Protein 1P9G (pdb70)

Radius of gyration: 7.95 Å; Cα contacts (8 Å, |Δi|>4): 95; chains: 1; bounding box: 13×20×17 Å

Foldseek 3Di:
DQLVVPPDRDDPQWFAFPVGDIDHDCCQQPDVTGDHPNND

Solvent-accessible surface area: 2610 Å² total

Secondary structure (DSSP, 8-state):
-GGGGTT--S-TT-EEETTS-EE-SHHHHSTTTEEE-TT-

Nearest PDB structures (foldseek):
  1p9g-assembly1_A  TM=1.026E+00  e=7.147E-08  Eucommia ulmoides
  1p9z-assembly1_A  TM=8.976E-01  e=8.329E-07  Eucommia ulmoides
  1enm-assembly1_A  TM=8.347E-01  e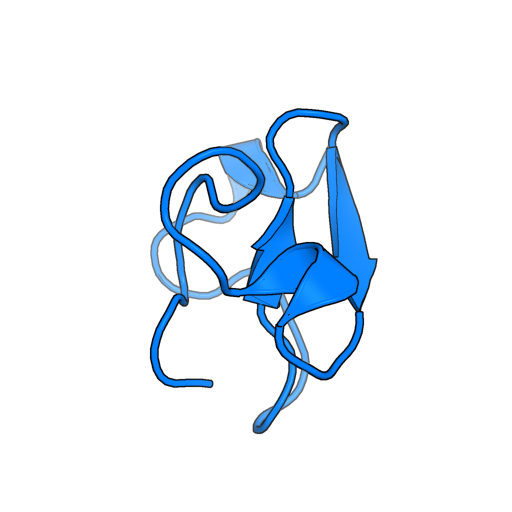=2.204E-02  Urtica dioica
  1ehh-assembly1_A  TM=8.305E-01  e=3.162E-02  Urtica dioica
  1iqb-assembly1_B  TM=8.312E-01  e=1.160E-01  Urtica dioica

CATH classification: 3.30.60.10

Sequence (40 aa):
TCASRCPRPCNAGLCCSIYGYCGSGAAYCGAAGGNCRCQCRG

Structure (mmCIF, N/CA/C/O backbone):
data_1P9G
#
_entry.id   1P9G
#
_cell.length_a   19.011
_cell.length_b   23.178
_cell.length_c   30.720
_cell.angle_alpha   90.00
_cell.angle_beta   98.56
_cell.angle_gamma   90.00
#
_symmetry.space_group_name_H-M   'P 1 21 1'
#
loop_
_entity.id
_entity.type
_entity.pdbx_description
1 polymer 'EAFP 2'
2 non-polymer 'ACETATE ION'
3 water water
#
loop_
_atom_site.group_PDB
_atom_site.id
_atom_site.type_symbol
_atom_site.label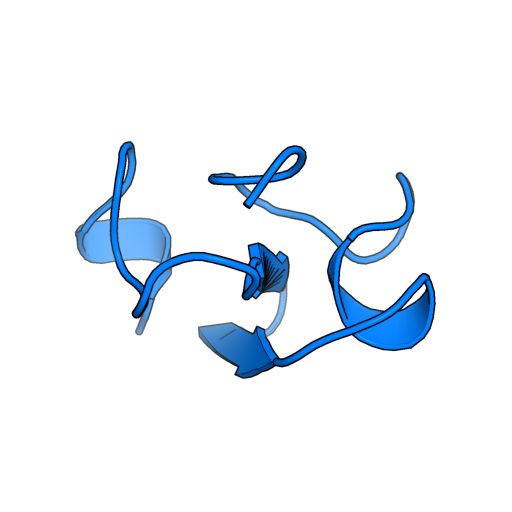_atom_id
_atom_site.label_alt_id
_atom_site.label_comp_id
_atom_site.label_asym_id
_atom_site.label_entity_id
_atom_site.label_seq_id
_atom_site.pdbx_PDB_ins_code
_atom_site.Cartn_x
_atom_site.Cartn_y
_atom_site.Cartn_z
_atom_site.occupancy
_atom_site.B_iso_or_equiv
_atom_site.auth_seq_id
_atom_site.auth_comp_id
_atom_site.auth_asym_id
_atom_site.auth_atom_id
_atom_site.pdbx_PDB_model_num
ATOM 15 N N . THR A 1 2 ? 1.653 -4.490 -11.817 1.00 5.53 2 THR A N 1
ATOM 16 C CA . THR A 1 2 ? 0.708 -5.416 -12.414 1.00 6.25 2 THR A CA 1
ATOM 17 C C . THR A 1 2 ? -0.493 -5.647 -11.514 1.00 5.04 2 THR A C 1
ATOM 18 O O . THR A 1 2 ? -1.083 -6.723 -11.507 1.00 6.57 2 THR A O 1
ATOM 29 N N . CYS A 1 3 ? -0.904 -4.627 -10.746 1.00 3.94 3 CYS A N 1
ATOM 30 C CA . CYS A 1 3 ? -1.913 -4.859 -9.726 1.00 3.64 3 CYS A CA 1
ATOM 31 C C . CYS A 1 3 ? -3.233 -5.377 -10.304 1.00 3.28 3 CYS A C 1
ATOM 32 O O . CYS A 1 3 ? -3.929 -6.127 -9.620 1.00 4.10 3 CYS A O 1
ATOM 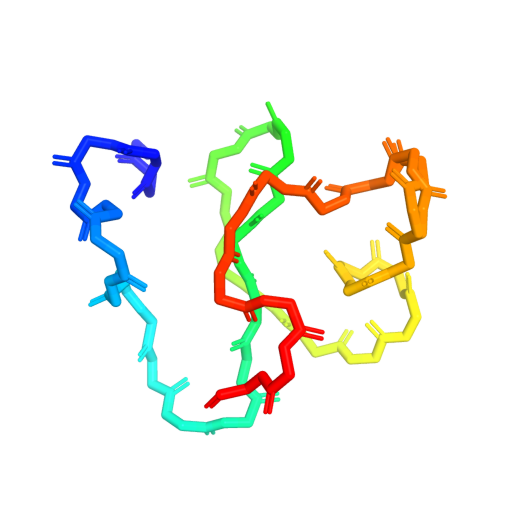39 N N . ALA A 1 4 ? -3.615 -4.960 -11.512 1.00 3.64 4 ALA A N 1
ATOM 40 C CA . ALA A 1 4 ? -4.912 -5.361 -12.023 1.00 4.07 4 ALA A CA 1
ATOM 41 C C . ALA A 1 4 ? -5.067 -6.874 -12.114 1.00 3.91 4 ALA A C 1
ATOM 42 O O . ALA A 1 4 ? -6.171 -7.391 -12.032 1.00 4.89 4 ALA A O 1
ATOM 49 N N . SER A 1 5 ? -3.955 -7.582 -12.319 1.00 4.23 5 SER A N 1
ATOM 50 C CA . SER A 1 5 ? -3.981 -9.027 -12.430 1.00 5.13 5 SER A CA 1
ATOM 51 C C . SER A 1 5 ? -4.469 -9.707 -11.162 1.00 4.95 5 SER A C 1
ATOM 52 O O . SER A 1 5 ? -4.846 -10.874 -11.226 1.00 8.20 5 SER A O 1
ATOM 65 N N . ARG A 1 6 ? -4.421 -9.017 -10.027 1.00 4.00 6 ARG A N 1
ATOM 66 C CA . ARG A 1 6 ? -4.829 -9.512 -8.745 1.00 4.14 6 ARG A CA 1
ATOM 67 C C . ARG A 1 6 ? -6.146 -8.943 -8.234 1.00 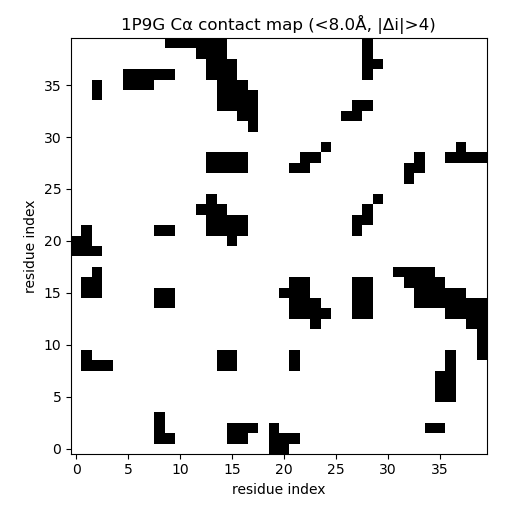3.82 6 ARG A C 1
ATOM 68 O O . ARG A 1 6 ? -6.562 -9.221 -7.124 1.00 5.17 6 ARG A O 1
ATOM 89 N N . CYS A 1 7 ? -6.824 -8.150 -9.074 1.00 3.89 7 CYS A N 1
ATOM 90 C CA . CYS A 1 7 ? -8.182 -7.731 -8.738 1.00 4.00 7 CYS A CA 1
ATOM 91 C C . CYS A 1 7 ? -8.991 -9.013 -8.487 1.00 4.46 7 CYS A C 1
ATOM 92 O O . CYS A 1 7 ? -8.804 -10.001 -9.202 1.00 5.40 7 CYS A O 1
ATOM 99 N N . PRO A 1 8 ? -9.871 -9.025 -7.474 1.00 4.93 8 PRO A N 1
ATOM 100 C CA . PRO A 1 8 ? -10.419 -7.843 -6.789 1.00 5.59 8 PRO A CA 1
ATOM 101 C C . PRO A 1 8 ? -9.667 -7.298 -5.599 1.00 5.39 8 PRO A C 1
ATOM 102 O O . PRO A 1 8 ? -10.092 -6.262 -5.087 1.00 8.07 8 PRO A O 1
ATOM 113 N N . ARG A 1 9 ? -8.561 -7.874 -5.143 1.00 4.52 9 ARG A N 1
ATOM 114 C CA . ARG A 1 9 ? -7.877 -7.331 -3.989 1.00 4.56 9 ARG A CA 1
ATOM 115 C C . ARG A 1 9 ? -6.367 -7.445 -4.141 1.00 4.21 9 ARG A C 1
ATOM 116 O O . ARG A 1 9 ? -5.728 -8.309 -3.548 1.00 6.27 9 ARG A O 1
ATOM 155 N N . PRO A 1 10 ? -5.757 -6.515 -4.896 1.00 3.92 10 PRO A N 1
ATOM 156 C CA . PRO A 1 10 ? -4.320 -6.595 -5.130 1.00 4.50 10 PRO A CA 1
ATOM 157 C C . PRO A 1 10 ? -3.431 -5.980 -4.052 1.00 4.12 10 PRO A C 1
ATOM 158 O O . PRO A 1 10 ? -2.216 -6.205 -4.138 1.00 5.96 10 PRO A O 1
ATOM 178 N N . CYS A 1 11 ? -3.986 -5.179 -3.167 1.00 3.49 11 CYS A N 1
ATOM 179 C CA . CYS A 1 11 ? -3.171 -4.290 -2.362 1.00 3.57 11 CYS A CA 1
ATOM 180 C C . CYS A 1 11 ? -3.410 -4.497 -0.866 1.00 3.33 11 CYS A C 1
ATOM 181 O O . CYS A 1 11 ? -4.421 -5.061 -0.445 1.00 4.16 11 CYS A O 1
ATOM 188 N N . ASN A 1 12 ? -2.507 -3.950 -0.056 1.00 3.64 12 ASN A N 1
ATOM 189 C CA . ASN A 1 12 ? -2.762 -3.863 1.373 1.00 3.47 12 ASN A CA 1
ATOM 190 C C . ASN A 1 12 ? -4.045 -3.030 1.601 1.00 3.65 12 ASN A C 1
ATOM 191 O O . ASN A 1 12 ? -4.449 -2.216 0.814 1.00 4.01 12 ASN A O 1
ATOM 202 N N . ALA A 1 13 ? -4.653 -3.275 2.762 1.00 5.22 13 ALA A N 1
ATOM 203 C CA . ALA A 1 13 ? -5.892 -2.582 3.094 1.00 5.54 13 ALA A CA 1
ATOM 204 C C . ALA A 1 13 ? -5.637 -1.083 3.201 1.00 5.14 13 ALA A C 1
ATOM 205 O O . ALA A 1 13 ? -4.642 -0.596 3.725 1.00 7.72 13 ALA A O 1
ATOM 212 N N . GLY A 1 14 ? -6.620 -0.330 2.683 1.00 4.90 14 GLY A N 1
ATOM 213 C CA . GLY A 1 14 ? -6.530 1.089 2.627 1.00 5.36 14 GLY A CA 1
ATOM 214 C C . GLY A 1 14 ? -5.920 1.654 1.355 1.00 4.72 14 GLY A C 1
ATOM 215 O O . GLY A 1 14 ? -5.979 2.851 1.163 1.00 8.28 14 GLY A O 1
ATOM 219 N N . LEU A 1 15 ? -5.341 0.789 0.561 1.00 3.54 15 LEU A N 1
ATOM 220 C CA . LEU A 1 15 ? -4.755 1.155 -0.716 1.00 2.98 15 LEU A CA 1
ATOM 221 C C . LEU A 1 15 ? -5.680 0.682 -1.851 1.00 2.81 15 LEU A C 1
ATOM 222 O O . LEU A 1 15 ? -6.491 -0.220 -1.670 1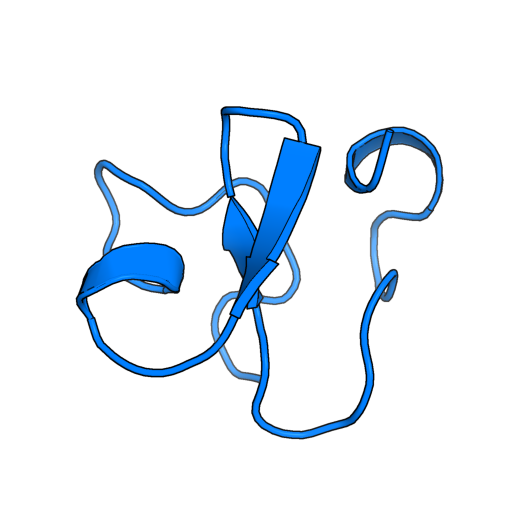.00 4.53 15 LEU A O 1
ATOM 238 N N . CYS A 1 16 ? -5.484 1.293 -3.010 1.00 2.81 16 CYS A N 1
ATOM 239 C CA . CYS A 1 16 ? -6.254 0.996 -4.199 1.00 2.44 16 CYS A CA 1
ATOM 240 C C . CYS A 1 16 ? -5.293 0.717 -5.353 1.00 2.46 16 CYS A C 1
ATOM 241 O O . CYS A 1 16 ? -4.187 1.220 -5.387 1.00 3.48 16 CYS A O 1
ATOM 248 N N . CYS A 1 17 ? -5.755 -0.093 -6.308 1.00 2.51 17 CYS A N 1
ATOM 249 C CA . CYS A 1 17 ? -4.973 -0.456 -7.484 1.00 2.56 17 CYS A CA 1
ATOM 250 C C . CYS A 1 17 ? -5.289 0.532 -8.614 1.00 2.62 17 CYS A C 1
ATOM 251 O O . CYS A 1 17 ? -6.446 0.622 -9.032 1.00 3.68 17 CYS A O 1
ATOM 258 N N . SER A 1 18 ? -4.274 1.247 -9.078 1.00 3.23 18 SER A N 1
ATOM 259 C CA . SER A 1 18 ? -4.475 2.265 -10.087 1.00 3.37 18 SER A CA 1
ATOM 260 C C . SER A 1 18 ? -4.516 1.642 -11.499 1.00 3.19 18 SER A C 1
ATOM 261 O O . SER A 1 18 ? -4.053 0.535 -11.737 1.00 3.99 18 SER A O 1
ATOM 269 N N . ILE A 1 19 ? -5.001 2.451 -12.438 1.00 3.49 19 ILE 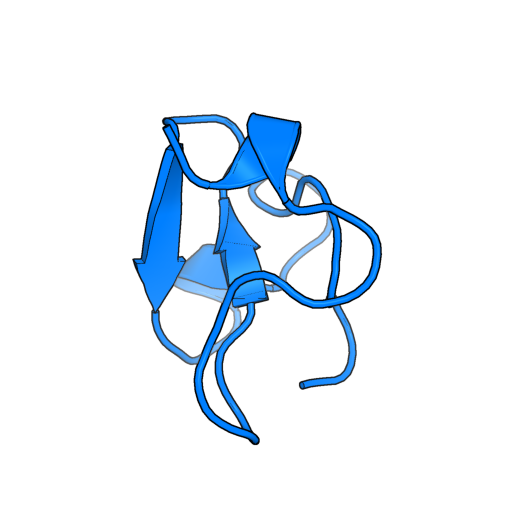A N 1
ATOM 270 C CA . ILE A 1 19 ? -5.013 2.074 -13.849 1.00 3.85 19 ILE A CA 1
ATOM 271 C C . ILE A 1 19 ? -3.632 1.897 -14.436 1.00 4.29 19 ILE A C 1
ATOM 272 O O . ILE A 1 19 ? -3.508 1.294 -15.490 1.00 6.52 19 ILE A O 1
ATOM 288 N N . TYR A 1 20 ? -2.583 2.384 -13.765 1.00 4.23 20 TYR A N 1
ATOM 289 C CA . TYR A 1 20 ? -1.222 2.219 -14.219 1.00 5.26 20 TYR A CA 1
ATOM 290 C C . TYR A 1 20 ? -0.510 1.027 -13.584 1.00 5.16 20 TYR A C 1
ATOM 291 O O . TYR A 1 20 ? 0.631 0.749 -13.905 1.00 7.80 20 TYR A O 1
ATOM 309 N N . GLY A 1 21 ? -1.189 0.307 -12.692 1.00 4.43 21 GLY A N 1
ATOM 310 C CA . GLY A 1 21 ? -0.706 -0.944 -12.188 1.00 4.50 21 GLY A CA 1
ATOM 311 C C . GLY A 1 21 ? -0.124 -0.932 -10.792 1.00 3.48 21 GLY A C 1
ATOM 312 O O . GLY A 1 21 ? 0.379 -1.965 -10.376 1.00 4.44 21 GLY A O 1
ATOM 316 N N . TYR A 1 22 ? -0.191 0.177 -10.085 1.00 3.47 22 TYR A N 1
ATOM 317 C CA . TYR A 1 22 ? 0.432 0.296 -8.776 1.00 3.49 22 TYR A CA 1
ATOM 318 C C . TYR A 1 22 ? -0.618 0.539 -7.693 1.00 3.00 22 TYR A C 1
ATOM 319 O O . TYR A 1 22 ? -1.633 1.178 -7.886 1.00 4.18 22 TYR A O 1
ATOM 337 N N . CYS A 1 23 ? -0.284 0.034 -6.504 1.00 3.43 23 CYS A N 1
ATOM 338 C CA . CYS A 1 23 ? -1.073 0.256 -5.306 1.00 3.17 23 CYS A CA 1
ATOM 339 C C . CYS A 1 23 ? -0.656 1.555 -4.612 1.00 3.40 23 CYS A C 1
ATOM 340 O O . CYS A 1 23 ? 0.536 1.856 -4.488 1.00 5.37 23 CYS A O 1
ATOM 347 N N . GLY A 1 24 ? -1.625 2.291 -4.083 1.00 3.24 24 GLY A N 1
ATOM 348 C CA . GLY A 1 24 ? -1.349 3.494 -3.341 1.00 3.36 24 GLY A CA 1
ATOM 349 C C . GLY A 1 24 ? -2.585 4.033 -2.694 1.00 2.81 24 GLY A C 1
ATOM 350 O O . GLY A 1 24 ? -3.671 3.477 -2.814 1.00 3.79 24 GLY A O 1
ATOM 354 N N . SER A 1 25 ? -2.431 5.125 -1.957 1.00 3.71 25 SER A N 1
ATOM 355 C CA . SER A 1 25 ? -3.486 5.670 -1.121 1.00 3.83 25 SER A CA 1
ATOM 356 C C . SER A 1 25 ? -4.064 6.957 -1.670 1.00 3.44 25 SER A C 1
ATOM 357 O O . SER A 1 25 ? -3.493 7.638 -2.496 1.00 4.75 25 SER A O 1
ATOM 370 N N . GLY A 1 26 ? -5.225 7.309 -1.098 1.00 4.20 26 GLY A N 1
ATOM 371 C CA . GLY A 1 26 ? -5.811 8.612 -1.355 1.00 4.41 26 GLY A CA 1
ATOM 372 C C . GLY A 1 26 ? -6.543 8.677 -2.651 1.00 4.11 26 GLY A C 1
ATOM 373 O O . GLY A 1 26 ? -6.577 7.743 -3.462 1.00 4.68 26 GLY A O 1
ATOM 377 N N . ALA A 1 27 ? -7.141 9.840 -2.899 1.00 5.37 27 ALA A N 1
ATOM 378 C CA . ALA A 1 27 ? -7.815 10.075 -4.166 1.00 5.66 27 ALA A CA 1
ATOM 379 C C . ALA A 1 27 ? -6.905 9.889 -5.369 1.00 5.21 27 ALA A C 1
ATOM 380 O O . ALA A 1 27 ? -7.365 9.508 -6.454 1.00 6.23 27 ALA A O 1
ATOM 387 N N . ALA A 1 28 ? -5.594 10.098 -5.192 1.00 5.35 28 ALA A N 1
ATOM 388 C CA . ALA A 1 28 ? -4.643 9.937 -6.254 1.00 5.69 28 ALA A CA 1
AT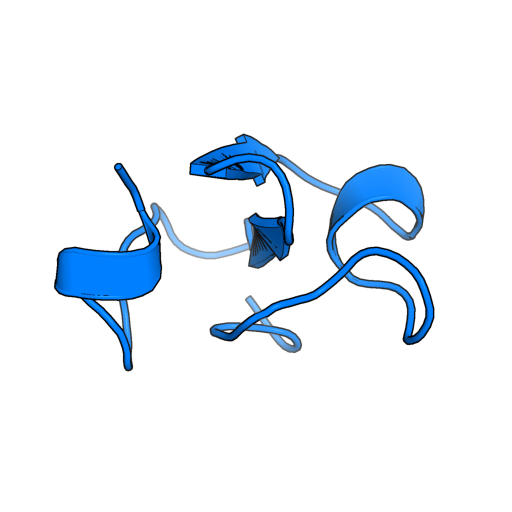OM 389 C C . ALA A 1 28 ? -4.639 8.533 -6.860 1.00 5.09 28 ALA A C 1
ATOM 390 O O . ALA A 1 28 ? -4.309 8.381 -8.032 1.00 7.48 28 ALA A O 1
ATOM 397 N N . TYR A 1 29 ? -4.957 7.509 -6.069 1.00 3.85 29 TYR A N 1
ATOM 398 C CA . TYR A 1 29 ? -5.044 6.131 -6.531 1.00 3.91 29 TYR A CA 1
ATOM 399 C C . TYR A 1 29 ? -6.482 5.578 -6.599 1.00 3.66 29 TYR A C 1
ATOM 400 O O . TYR A 1 29 ? -6.764 4.685 -7.346 1.00 5.80 29 TYR A O 1
ATOM 418 N N . CYS A 1 30 ? -7.356 6.120 -5.736 1.00 3.64 30 CYS A N 1
ATOM 419 C CA . CYS A 1 30 ? -8.653 5.553 -5.484 1.00 3.51 30 CYS A CA 1
ATOM 420 C C . CYS A 1 30 ? -9.794 6.296 -6.192 1.00 3.97 30 CYS A C 1
ATOM 421 O O . CYS A 1 30 ? -10.903 5.786 -6.240 1.00 5.50 30 CYS A O 1
ATOM 428 N N . GLY A 1 31 ? -9.527 7.496 -6.711 1.00 4.78 31 GLY A N 1
ATOM 429 C CA . GLY A 1 31 ? -10.527 8.267 -7.398 1.00 5.60 31 GLY A CA 1
ATOM 430 C C . GLY A 1 31 ? -10.911 7.681 -8.726 1.00 4.84 31 GLY A C 1
ATOM 431 O O . GLY A 1 31 ? -10.168 6.937 -9.330 1.00 5.93 31 GLY A O 1
ATOM 435 N N A ALA A 1 32 ? -12.141 7.945 -9.212 0.50 7.63 32 ALA A N 1
ATOM 436 N N B ALA A 1 32 ? -12.049 8.170 -9.225 0.50 5.45 32 ALA A N 1
ATOM 437 C CA A ALA A 1 32 ? -12.589 7.332 -10.412 0.50 7.56 32 ALA A CA 1
ATOM 438 C CA B ALA A 1 32 ? -12.567 7.871 -10.516 0.50 8.05 32 ALA A CA 1
ATOM 439 C C A ALA A 1 32 ? -11.711 7.317 -11.617 0.50 6.53 32 ALA A C 1
ATOM 440 C C B ALA A 1 32 ? -11.57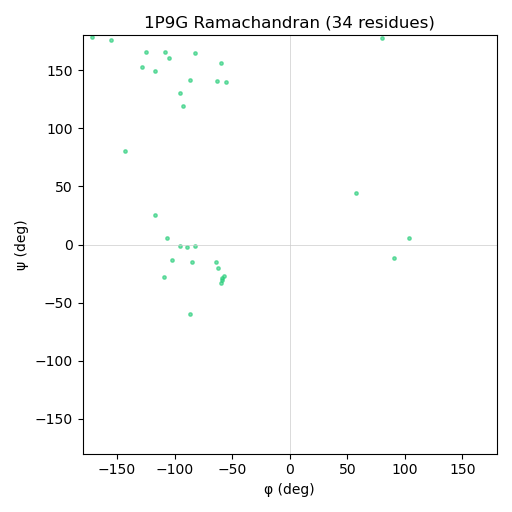9 8.410 -11.532 0.50 6.33 32 ALA A C 1
ATOM 441 O O A ALA A 1 32 ? -11.624 6.362 -12.344 0.50 10.53 32 ALA A O 1
ATOM 442 O O B ALA A 1 32 ? -11.243 9.572 -11.428 0.50 9.54 32 ALA A O 1
ATOM 455 N N A GLY A 1 33 ? -11.015 8.406 -11.873 0.50 6.92 33 GLY A N 1
ATOM 456 N N B GLY A 1 33 ? -11.131 7.618 -12.487 0.50 6.57 33 GLY A N 1
ATOM 457 C CA A GLY A 1 33 ? -10.165 8.443 -13.059 0.50 7.10 33 GLY A CA 1
ATOM 458 C CA B GLY A 1 33 ? -10.149 8.019 -13.454 0.50 8.44 33 GLY A CA 1
ATOM 459 C C A GLY A 1 33 ? -8.786 7.817 -12.983 0.50 5.07 33 GLY A C 1
ATOM 460 C C B GLY A 1 33 ? -8.817 7.418 -13.053 0.50 8.52 33 GLY A C 1
ATOM 461 O O A GLY A 1 33 ? -7.998 7.725 -13.919 0.50 7.03 33 GLY A O 1
ATOM 462 O O B GLY A 1 33 ? -8.124 7.064 -13.973 0.50 17.97 33 GLY A O 1
ATOM 469 N N . ASN A 1 34 ? -8.472 7.349 -11.781 1.00 4.79 34 ASN A N 1
ATOM 470 C CA . ASN A 1 34 ? -7.227 6.715 -11.423 1.00 4.42 34 ASN A CA 1
ATOM 471 C C . ASN A 1 34 ? -7.388 5.267 -11.008 1.00 3.65 34 ASN A C 1
ATOM 472 O O . ASN A 1 34 ? -6.396 4.520 -11.089 1.00 5.52 34 ASN A O 1
ATOM 483 N N . CYS A 1 35 ? -8.537 4.843 -10.531 1.00 3.80 35 CYS A N 1
ATOM 484 C CA . CYS A 1 35 ? -8.679 3.553 -9.872 1.00 3.31 35 CYS A CA 1
ATOM 485 C C . CYS A 1 35 ? -9.155 2.464 -10.831 1.00 3.43 35 CYS A C 1
ATOM 486 O O . CYS A 1 35 ? -10.131 2.644 -11.544 1.00 6.34 35 CYS A O 1
ATOM 493 N N . ARG A 1 36 ? -8.452 1.346 -10.814 1.00 3.21 36 ARG A N 1
ATOM 494 C CA . ARG A 1 36 ? -8.862 0.120 -11.489 1.00 3.27 36 ARG A CA 1
ATOM 495 C C . ARG A 1 36 ? -9.776 -0.723 -10.590 1.00 3.24 36 ARG A C 1
ATOM 496 O O . ARG A 1 36 ? -10.900 -1.074 -10.958 1.00 4.90 36 ARG A O 1
ATOM 517 N N . CYS A 1 37 ? -9.274 -1.121 -9.418 1.00 3.13 37 CYS A N 1
ATOM 518 C CA . CYS A 1 37 ? -10.073 -1.928 -8.514 1.00 3.14 37 CYS A CA 1
ATOM 519 C C . CYS A 1 37 ? -9.558 -1.710 -7.089 1.00 2.89 37 CYS A C 1
ATOM 520 O O . CYS A 1 37 ? -8.583 -0.981 -6.870 1.00 3.49 37 CYS A O 1
ATOM 527 N N . GLN A 1 38 ? -10.241 -2.319 -6.134 1.00 3.21 38 GLN A N 1
ATOM 528 C CA . GLN A 1 38 ? -9.970 -2.101 -4.715 1.00 2.95 38 GLN A CA 1
ATOM 529 C C . GLN A 1 38 ? -10.104 -0.614 -4.399 1.00 3.03 38 GLN A C 1
ATOM 530 O O . GLN A 1 38 ? -9.342 -0.030 -3.638 1.00 3.90 38 GLN A O 1
ATOM 544 N N . CYS A 1 39 ? -11.179 0.012 -4.942 1.00 3.33 39 CYS A N 1
ATOM 545 C CA . CYS A 1 39 ? -11.315 1.444 -4.868 1.00 3.64 39 CYS A CA 1
ATOM 546 C C . CYS A 1 39 ? -11.887 1.965 -3.560 1.00 4.30 39 CYS A C 1
ATOM 547 O O . CYS A 1 39 ? -11.977 3.165 -3.371 1.00 6.96 39 CYS A O 1
ATOM 554 N N . ARG A 1 40 ? -12.222 1.060 -2.648 1.00 3.23 40 ARG A N 1
ATOM 555 C CA . ARG A 1 40 ? -12.617 1.372 -1.290 1.00 3.22 40 ARG A CA 1
ATOM 556 C C . ARG A 1 40 ? -11.630 0.774 -0.270 1.00 3.12 40 ARG A C 1
ATOM 557 O O . ARG A 1 40 ? -11.959 0.579 0.892 1.00 4.11 40 ARG A O 1
ATOM 578 N N . GLY A 1 41 ? -10.394 0.565 -0.726 1.00 3.34 41 GLY A N 1
ATOM 579 C CA . GLY A 1 41 ? -9.367 0.053 0.175 1.00 3.78 41 GLY A CA 1
ATOM 580 C C . GLY A 1 41 ? -9.490 -1.417 0.550 1.00 3.92 41 GLY A C 1
ATOM 581 O O . GLY A 1 41 ? -8.661 -1.821 1.375 1.00 5.82 41 GLY A O 1
#

Organism: Eucommia ulmoides (NCBI:txid4392)

InterPro domains:
  IPR001002 Chitin-binding, type 1 [PS50941] (4-41)
  IPR001002 Chitin-binding, type 1 [SM00270] (6-39)
  IPR018371 Chitin-binding, type 1, conserved site [PS00026] (11-30)
  IPR036861 Endochitinase-like superfamily [G3DSA:3.30.60.10] (1-41)
  IPR036861 Endochitinase-like superfamily [SSF57016] (3-39)

B-factor: mean 8.71, std 8.01, range [2.44, 54.93]